Protein AF-A0A9Q2QFG8-F1 (afdb_monomer)

Secondary structure (DSSP, 8-state):
---------------EE-GGGEEEETTEEEEES---HHHHHHHHHTTSS---PPPTT--GGGT----TTHHHHHHHHHHHHHHHHHHHHHHH-------HHHHHHHHHHHHHHHHHHHHHHHHHHHHHHHHTEE--

Nearest PDB structures (foldseek):
  6lqo-assembly4_M  TM=8.336E-01  e=2.873E+00  human gammaherpesvirus 4
  6inr-assembly2_B  TM=7.314E-01  e=4.365E+00  Candidatus Phytoplasma australasiaticum subsp. taiwanense
  3plt-assembly2_C-2  TM=5.641E-01  e=1.782E+00  Saccharomyces cerevisiae
  5m8a-assembly1_A  TM=5.089E-01  e=2.263E+00  Eremococcus coleocola ACS-139-V-Col8
  6rah-assembly1_A  TM=5.391E-01  e=8.939E+00  Thermus thermophilus

Radius of gyration: 21.63 Å; Cα contacts (8 Å, |Δi|>4): 128; chains: 1; bounding box: 56×31×73 Å

Foldseek 3Di:
DDDPDPPPDPPDFDKDFDPLQFQDQDPDTPGGLADPLVVQLVCVVVVNDDQDQDDPVQPSNHRRRPQPLVNVLSVLSVQLVVLVVVVVVLVPPPDDPDDPVSNVVVVVVSVVSNVVSVVSNVVSNVSSVVVRMDGD

Mean predicted aligned error: 8.62 Å

Organism: NCBI:txid657445

Structure (mmCIF, N/CA/C/O backbone):
data_AF-A0A9Q2QFG8-F1
#
_entry.id   AF-A0A9Q2QFG8-F1
#
loop_
_atom_site.group_PDB
_atom_site.id
_atom_site.type_symbol
_atom_site.label_atom_id
_atom_site.label_alt_id
_atom_site.label_comp_id
_atom_site.label_asym_id
_atom_site.label_entity_id
_atom_site.label_seq_id
_atom_site.pdbx_PDB_ins_code
_atom_site.Cartn_x
_atom_site.Cartn_y
_atom_site.Cartn_z
_atom_site.occupancy
_atom_site.B_iso_or_equiv
_atom_site.auth_seq_id
_atom_site.auth_comp_id
_atom_site.auth_asym_id
_atom_site.auth_atom_id
_atom_site.pdbx_PDB_model_num
ATOM 1 N N . MET A 1 1 ? 32.719 15.577 43.853 1.00 43.12 1 MET A N 1
ATOM 2 C CA . MET A 1 1 ? 31.500 15.867 43.064 1.00 43.12 1 MET A CA 1
ATOM 3 C C . MET A 1 1 ? 31.109 14.616 42.291 1.00 43.12 1 MET A C 1
ATOM 5 O O . MET A 1 1 ? 31.830 14.232 41.382 1.00 43.12 1 MET A O 1
ATOM 9 N N . LYS A 1 2 ? 30.028 13.928 42.685 1.00 44.91 2 LYS A N 1
ATOM 10 C CA . LYS A 1 2 ? 29.442 12.851 41.868 1.00 44.91 2 LYS A CA 1
ATOM 11 C C . LYS A 1 2 ? 28.688 13.521 40.719 1.00 44.91 2 LYS A C 1
ATOM 13 O O . LYS A 1 2 ? 27.789 14.312 40.989 1.00 44.91 2 LYS A O 1
ATOM 18 N N . SER A 1 3 ? 29.068 13.260 39.469 1.00 46.09 3 SER A N 1
ATOM 19 C CA . SER A 1 3 ? 28.295 13.739 38.323 1.00 46.09 3 SER A CA 1
ATOM 20 C C . SER A 1 3 ? 26.940 13.028 38.320 1.00 46.09 3 SER A C 1
ATOM 22 O O . SER A 1 3 ? 26.868 11.800 38.421 1.00 46.09 3 SER A O 1
ATOM 24 N N . SER A 1 4 ? 25.845 13.789 38.266 1.00 55.22 4 SER A N 1
ATOM 25 C CA . SER A 1 4 ? 24.519 13.209 38.078 1.00 55.22 4 SER A CA 1
ATOM 26 C C . SER A 1 4 ? 24.484 12.593 36.683 1.00 55.22 4 SER A C 1
ATOM 28 O O . SER A 1 4 ? 24.533 13.313 35.683 1.00 55.22 4 SER A O 1
ATOM 30 N N . LYS A 1 5 ? 24.428 11.261 36.596 1.00 55.66 5 LYS A N 1
ATOM 31 C CA . LYS A 1 5 ? 24.112 10.588 35.335 1.00 55.66 5 LYS A CA 1
ATOM 32 C C . LYS A 1 5 ? 22.764 11.131 34.864 1.00 55.66 5 LYS A C 1
ATOM 34 O O . LYS A 1 5 ? 21.773 11.003 35.574 1.00 55.66 5 LYS A O 1
ATOM 39 N N . ARG A 1 6 ? 22.747 11.779 33.699 1.00 59.94 6 ARG A N 1
ATOM 40 C CA . ARG A 1 6 ? 21.523 12.235 33.038 1.00 59.94 6 ARG A CA 1
ATOM 41 C C . ARG A 1 6 ? 20.630 11.008 32.840 1.00 59.94 6 ARG A C 1
ATOM 43 O O . ARG A 1 6 ? 21.008 10.096 32.107 1.00 59.94 6 ARG A O 1
ATOM 50 N N . GLU A 1 7 ? 19.505 10.945 33.542 1.00 56.41 7 GLU A N 1
ATOM 51 C CA . GLU A 1 7 ? 18.527 9.876 33.366 1.00 56.41 7 GLU A CA 1
ATOM 52 C C . GLU A 1 7 ? 17.854 10.049 32.001 1.00 56.41 7 GLU A C 1
ATOM 54 O O . GLU A 1 7 ? 16.951 10.863 31.827 1.00 56.41 7 GLU A O 1
ATOM 59 N N . TRP A 1 8 ? 18.311 9.291 31.008 1.00 58.28 8 TRP A N 1
ATOM 60 C CA . TRP A 1 8 ? 17.609 9.132 29.738 1.00 58.28 8 TRP A CA 1
ATOM 61 C C . TRP A 1 8 ? 16.389 8.231 29.961 1.00 58.28 8 TRP A C 1
ATOM 63 O O . TRP A 1 8 ? 16.398 7.058 29.600 1.00 58.28 8 TRP A O 1
ATOM 73 N N . ARG A 1 9 ? 15.346 8.744 30.619 1.00 51.38 9 ARG A N 1
ATOM 74 C CA . ARG A 1 9 ? 14.069 8.032 30.752 1.00 51.38 9 ARG A CA 1
ATOM 75 C C . ARG A 1 9 ? 13.132 8.457 29.627 1.00 51.38 9 ARG A C 1
ATOM 77 O O . ARG A 1 9 ? 12.276 9.313 29.811 1.00 51.38 9 ARG A O 1
ATOM 84 N N . GLY A 1 10 ? 13.277 7.829 28.464 1.00 61.19 10 GLY A N 1
ATOM 85 C CA . GLY A 1 10 ? 12.128 7.648 27.580 1.00 61.19 10 GLY A CA 1
ATOM 86 C C . GLY A 1 10 ? 11.233 6.594 28.225 1.00 61.19 10 GLY A C 1
ATOM 87 O O . GLY A 1 10 ? 11.472 5.404 28.049 1.00 61.19 10 GLY A O 1
ATOM 88 N N . ILE A 1 11 ? 10.286 7.004 29.070 1.00 63.34 11 ILE A N 1
ATOM 89 C CA . ILE A 1 11 ? 9.329 6.066 29.663 1.00 63.34 11 ILE A CA 1
ATOM 90 C C . ILE A 1 11 ? 8.442 5.568 28.518 1.00 63.34 11 ILE A C 1
ATOM 92 O O . ILE A 1 11 ? 7.740 6.359 27.893 1.00 63.34 11 ILE A O 1
ATOM 96 N N . HIS A 1 12 ? 8.490 4.268 28.217 1.00 63.91 12 HIS A N 1
ATOM 97 C CA . HIS A 1 12 ? 7.487 3.656 27.352 1.00 63.91 12 HIS A CA 1
ATOM 98 C C . HIS A 1 12 ? 6.131 3.785 28.047 1.00 63.91 12 HIS A C 1
ATOM 100 O O . HIS A 1 12 ? 5.906 3.170 29.090 1.00 63.91 12 HIS A O 1
ATOM 106 N N . HIS A 1 13 ? 5.247 4.609 27.488 1.00 72.31 13 HIS A N 1
ATOM 107 C CA . HIS A 1 13 ? 3.869 4.688 27.949 1.00 72.31 13 HIS A CA 1
ATOM 108 C C . HIS A 1 13 ? 3.194 3.328 27.742 1.00 72.31 13 HIS A C 1
ATOM 110 O O . HIS A 1 13 ? 3.424 2.657 26.729 1.00 72.31 13 HIS A O 1
ATOM 116 N N . SER A 1 14 ? 2.370 2.911 28.705 1.00 81.06 14 SER A N 1
ATOM 117 C CA . SER A 1 14 ? 1.438 1.812 28.472 1.00 81.06 14 SER A CA 1
ATOM 118 C C . SER A 1 14 ? 0.563 2.170 27.271 1.00 81.06 14 SER A C 1
ATOM 120 O O . SER A 1 14 ? 0.212 3.328 27.090 1.00 81.06 14 SER A O 1
ATOM 122 N N . TRP A 1 15 ? 0.231 1.201 26.428 1.00 84.56 15 TRP A N 1
ATOM 123 C CA . TRP A 1 15 ? -0.686 1.400 25.309 1.00 84.56 15 TRP A CA 1
ATOM 124 C C . TRP A 1 15 ? -1.749 0.308 25.335 1.00 84.56 15 TRP A C 1
ATOM 126 O O . TRP A 1 15 ? -1.532 -0.776 25.881 1.00 84.56 15 TRP A O 1
ATOM 136 N N . SER A 1 16 ? -2.905 0.598 24.754 1.00 89.62 16 SER A N 1
ATOM 137 C CA . SER A 1 16 ? -3.995 -0.360 24.585 1.00 89.62 16 SER A CA 1
ATOM 138 C C . SER A 1 16 ? -4.567 -0.268 23.175 1.00 89.62 16 SER A C 1
ATOM 140 O O . SER A 1 16 ? -4.303 0.680 22.434 1.00 89.62 16 SER A O 1
ATOM 142 N N . PHE A 1 17 ? -5.344 -1.272 22.775 1.00 90.88 1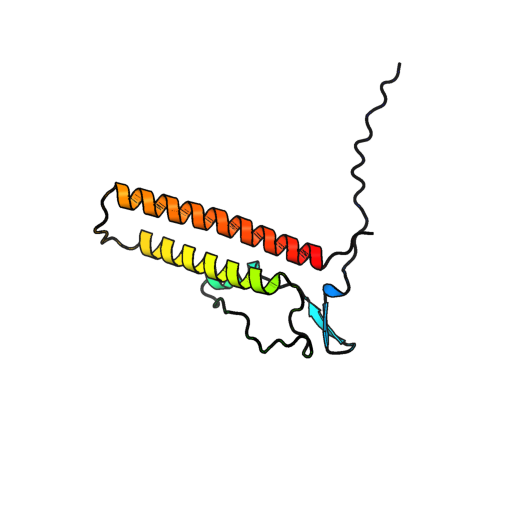7 PHE A N 1
ATOM 143 C CA . PHE A 1 17 ? -6.132 -1.163 21.556 1.00 90.88 17 PHE A CA 1
ATOM 144 C C . PHE A 1 17 ? -7.259 -0.159 21.763 1.00 90.88 17 PHE A C 1
ATOM 146 O O . PHE A 1 17 ? -8.036 -0.260 22.712 1.00 90.88 17 PHE A O 1
ATOM 153 N N . SER A 1 18 ? -7.365 0.786 20.838 1.00 90.00 18 SER A N 1
ATOM 154 C CA . SER A 1 18 ? -8.517 1.673 20.758 1.00 90.00 18 SER A CA 1
ATOM 155 C C . SER A 1 18 ? -9.777 0.863 20.388 1.00 90.00 18 SER A C 1
ATOM 157 O O . SER A 1 18 ? -9.660 -0.118 19.644 1.00 90.00 18 SER A O 1
ATOM 159 N N . PRO A 1 19 ? -10.999 1.278 20.786 1.00 89.56 19 PRO A N 1
ATOM 160 C CA . PRO A 1 19 ? -12.244 0.712 20.253 1.00 89.56 19 PRO A CA 1
ATOM 161 C C . PRO A 1 19 ? -12.308 0.713 18.718 1.00 89.56 19 PRO A C 1
ATOM 163 O O . PRO A 1 19 ? -12.944 -0.152 18.115 1.00 89.56 19 PRO A O 1
ATOM 166 N N . GLN A 1 20 ? -11.605 1.653 18.074 1.00 89.62 20 GLN A N 1
ATOM 167 C CA . GLN A 1 20 ? -11.480 1.726 16.619 1.00 89.62 20 GLN A CA 1
ATOM 168 C C . GLN A 1 20 ? -10.546 0.665 16.023 1.00 89.62 20 GLN A C 1
ATOM 170 O O . GLN A 1 20 ? -10.390 0.622 14.809 1.00 89.62 20 GLN A O 1
ATOM 175 N N . THR A 1 21 ? -9.948 -0.214 16.828 1.00 92.00 21 THR A N 1
ATOM 176 C CA . THR A 1 21 ? -9.262 -1.429 16.350 1.00 92.00 21 THR A CA 1
ATOM 177 C C . THR A 1 21 ? -10.235 -2.420 15.738 1.00 92.00 21 THR A C 1
ATOM 179 O O . THR A 1 21 ? -9.846 -3.213 14.886 1.00 92.00 21 THR A O 1
ATOM 182 N N . PHE A 1 22 ? -11.502 -2.377 16.144 1.00 91.75 22 PHE A N 1
ATOM 183 C CA . PHE A 1 22 ? -12.529 -3.289 15.672 1.00 91.75 22 PHE A CA 1
ATOM 184 C C . PHE A 1 22 ? -13.517 -2.578 14.750 1.00 91.75 22 PHE A C 1
ATOM 186 O O . PHE A 1 22 ? -13.783 -1.381 14.867 1.00 91.75 22 PHE A O 1
ATOM 193 N N . ARG A 1 23 ? -14.057 -3.340 13.804 1.00 89.69 23 ARG A N 1
ATOM 194 C CA . ARG A 1 23 ? -15.212 -2.965 12.995 1.00 89.69 23 ARG A CA 1
ATOM 195 C C . ARG A 1 23 ? -16.453 -3.447 13.726 1.00 89.69 23 ARG A C 1
ATOM 197 O O . ARG A 1 23 ? -16.523 -4.617 14.108 1.00 89.69 23 ARG A O 1
ATOM 204 N N . TRP A 1 24 ? -17.445 -2.585 13.868 1.00 87.00 24 TRP A N 1
ATOM 205 C CA . TRP A 1 24 ? -18.647 -2.865 14.649 1.00 87.00 24 TRP A CA 1
ATOM 206 C C . TRP A 1 24 ? -19.862 -2.994 13.731 1.00 87.00 24 TRP A C 1
ATOM 208 O O . TRP A 1 24 ? -19.993 -2.240 12.770 1.00 87.00 24 TRP A O 1
ATOM 218 N N . SER A 1 25 ? -20.735 -3.954 14.024 1.00 87.19 25 SER A N 1
ATOM 219 C CA . SER A 1 25 ? -22.053 -4.114 13.407 1.00 87.19 25 SER A CA 1
ATOM 220 C C . SER A 1 25 ? -23.082 -4.132 14.534 1.00 87.19 25 SER A C 1
ATOM 222 O O . SER A 1 25 ? -23.312 -5.170 15.156 1.00 87.19 25 SER A O 1
ATOM 224 N N . GLY A 1 26 ? -23.634 -2.961 14.859 1.00 85.75 26 GLY A N 1
ATOM 225 C CA . GLY A 1 26 ? -24.335 -2.759 16.129 1.00 85.75 26 GLY A CA 1
ATOM 226 C C . GLY A 1 26 ? -23.374 -2.946 17.306 1.00 85.75 26 GLY A C 1
ATOM 227 O O . GLY A 1 26 ? -22.298 -2.352 17.327 1.00 85.75 26 GLY A O 1
ATOM 228 N N . GLU A 1 27 ? -23.739 -3.806 18.255 1.00 87.69 27 GLU A N 1
ATOM 229 C CA . GLU A 1 27 ? -22.929 -4.117 19.445 1.00 87.69 27 GLU A CA 1
ATOM 230 C C . GLU A 1 27 ? -21.930 -5.268 19.225 1.00 87.69 27 GLU A C 1
ATOM 232 O O . GLU A 1 27 ? -21.149 -5.598 20.116 1.00 87.69 27 GLU A O 1
ATOM 237 N N . MET A 1 28 ? -21.925 -5.889 18.039 1.00 89.31 28 MET A N 1
ATOM 238 C CA . MET A 1 28 ? -21.062 -7.034 17.742 1.00 89.31 28 MET A CA 1
ATOM 239 C C . MET A 1 28 ? -19.805 -6.634 16.966 1.00 89.31 28 MET A C 1
ATOM 241 O O . MET A 1 28 ? -19.843 -5.810 16.046 1.00 89.31 28 MET A O 1
ATOM 245 N N . ILE A 1 29 ? -18.685 -7.286 17.290 1.00 89.88 29 ILE A N 1
ATOM 246 C CA . ILE A 1 29 ? -17.434 -7.161 16.539 1.00 89.88 29 ILE A CA 1
ATOM 247 C C . ILE A 1 29 ? -17.554 -7.956 15.236 1.00 89.88 29 ILE A C 1
ATOM 249 O O . ILE A 1 29 ? -17.694 -9.174 15.236 1.00 89.88 29 ILE A O 1
ATOM 253 N N . SER A 1 30 ? -17.443 -7.250 14.116 1.00 87.00 30 SER A N 1
ATOM 254 C CA . SER A 1 30 ? -17.444 -7.813 12.756 1.00 87.00 30 SER A CA 1
ATOM 255 C C . SER A 1 30 ? -16.035 -8.110 12.220 1.00 87.00 30 SER A C 1
ATOM 257 O O . SER A 1 30 ? -15.869 -8.753 11.184 1.00 87.00 30 SER A O 1
ATOM 259 N N . GLY A 1 31 ? -14.990 -7.637 12.902 1.00 87.75 31 GLY A N 1
ATOM 260 C CA . GLY A 1 31 ? -13.596 -7.966 12.603 1.00 87.75 31 GLY A CA 1
ATOM 261 C C . GLY A 1 31 ? -12.628 -6.848 12.966 1.00 87.75 31 GLY A C 1
ATOM 262 O O . GLY A 1 31 ? -12.988 -5.899 13.655 1.00 87.75 31 GLY A O 1
ATOM 263 N N . ILE A 1 32 ? -11.394 -6.949 12.475 1.00 88.94 32 ILE A N 1
ATOM 264 C CA . ILE A 1 32 ? -10.336 -5.964 12.731 1.00 88.94 32 ILE A CA 1
ATOM 265 C C . ILE A 1 32 ? -10.460 -4.809 11.727 1.00 88.94 32 ILE A C 1
ATOM 267 O O . ILE A 1 32 ? -10.722 -5.015 10.543 1.00 88.94 32 ILE A O 1
ATOM 271 N N . ASN A 1 33 ? -10.281 -3.585 12.208 1.00 89.00 33 ASN A N 1
ATOM 272 C CA . ASN A 1 33 ? -10.304 -2.339 11.451 1.00 89.00 33 ASN A CA 1
ATOM 273 C C . ASN A 1 33 ? -8.901 -1.928 10.978 1.00 89.00 33 ASN A C 1
ATOM 275 O O . ASN A 1 33 ? -8.478 -0.774 11.064 1.00 89.00 33 ASN A O 1
ATOM 279 N N . PHE A 1 34 ? -8.162 -2.918 10.504 1.00 86.00 34 PHE A N 1
ATOM 280 C CA . PHE A 1 34 ? -6.831 -2.769 9.954 1.00 86.00 34 PHE A CA 1
ATOM 281 C C . PHE A 1 34 ? -6.822 -3.497 8.619 1.00 86.00 34 PHE A C 1
ATOM 283 O O . PHE A 1 34 ? -7.236 -4.656 8.547 1.00 86.00 34 PHE A O 1
ATOM 290 N N . LEU A 1 35 ? -6.395 -2.818 7.557 1.00 84.94 35 LEU A N 1
ATOM 291 C CA . LEU A 1 35 ? -6.324 -3.437 6.244 1.00 84.94 35 LEU A CA 1
ATOM 292 C C . LEU A 1 35 ? -4.946 -4.094 6.081 1.00 84.94 35 LEU A C 1
ATOM 294 O O . LEU A 1 35 ? -3.937 -3.388 6.144 1.00 84.94 35 LEU A O 1
ATOM 298 N N . PRO A 1 36 ? -4.862 -5.411 5.819 1.00 82.25 36 PRO A N 1
ATOM 299 C CA . PRO A 1 36 ? -3.586 -6.098 5.648 1.00 82.25 36 PRO A CA 1
ATOM 300 C C . PRO A 1 36 ? -2.972 -5.796 4.268 1.00 82.25 36 PRO A C 1
ATOM 302 O O . PRO A 1 36 ? -2.934 -6.645 3.379 1.00 82.25 36 PRO A O 1
ATOM 305 N N . ILE A 1 37 ? -2.465 -4.571 4.095 1.00 86.00 37 ILE A N 1
ATOM 306 C CA . ILE A 1 37 ? -1.852 -4.085 2.849 1.00 86.00 37 ILE A CA 1
ATOM 307 C C . ILE A 1 37 ? -0.713 -5.008 2.402 1.00 86.00 37 ILE A C 1
ATOM 309 O O . ILE A 1 37 ? -0.696 -5.457 1.260 1.00 86.00 37 ILE A O 1
ATOM 313 N N . ALA A 1 38 ? 0.205 -5.344 3.314 1.00 85.12 38 ALA A N 1
ATOM 314 C CA . ALA A 1 38 ? 1.373 -6.164 2.998 1.00 85.12 38 ALA A CA 1
ATOM 315 C C . ALA A 1 38 ? 0.996 -7.572 2.508 1.00 85.12 38 ALA A C 1
ATOM 317 O O . ALA A 1 38 ? 1.608 -8.079 1.571 1.00 85.12 38 ALA A O 1
ATOM 318 N N . THR A 1 39 ? -0.033 -8.192 3.093 1.00 87.19 39 THR A N 1
ATOM 319 C CA . THR A 1 39 ? -0.516 -9.515 2.667 1.00 87.19 39 THR A CA 1
ATOM 320 C C . THR A 1 39 ? -1.100 -9.460 1.262 1.00 87.19 39 THR A C 1
ATOM 322 O O . THR A 1 39 ? -0.754 -10.297 0.430 1.00 87.19 39 THR A O 1
ATOM 325 N N . ASN A 1 40 ? -1.930 -8.454 0.975 1.00 88.81 40 ASN A N 1
ATOM 326 C CA . ASN A 1 40 ? -2.539 -8.286 -0.344 1.00 88.81 40 ASN A CA 1
ATOM 327 C C . ASN A 1 40 ? -1.480 -7.987 -1.411 1.00 88.81 40 ASN A C 1
ATOM 329 O O . ASN A 1 40 ? -1.493 -8.601 -2.475 1.00 88.81 40 ASN A O 1
ATOM 333 N N . MET A 1 41 ? -0.519 -7.107 -1.110 1.00 88.75 41 MET A N 1
ATOM 334 C CA . MET A 1 41 ? 0.606 -6.839 -2.008 1.00 88.75 41 MET A CA 1
ATOM 335 C C . MET A 1 41 ? 1.473 -8.079 -2.219 1.00 88.75 41 MET A C 1
ATOM 337 O O . MET A 1 41 ? 1.864 -8.351 -3.346 1.00 88.75 41 MET A O 1
ATOM 341 N N . ARG A 1 42 ? 1.743 -8.874 -1.175 1.00 89.50 42 ARG A N 1
ATOM 342 C CA . ARG A 1 42 ? 2.470 -10.144 -1.313 1.00 89.50 42 ARG A CA 1
ATOM 343 C C . ARG A 1 42 ? 1.727 -11.120 -2.220 1.00 89.50 42 ARG A C 1
ATOM 345 O O . ARG A 1 42 ? 2.353 -11.714 -3.089 1.00 89.50 42 ARG A O 1
ATOM 352 N N . ALA A 1 43 ? 0.424 -11.298 -2.017 1.00 91.56 43 ALA A N 1
ATOM 353 C CA . ALA A 1 43 ? -0.389 -12.172 -2.858 1.00 91.56 43 ALA A CA 1
ATOM 354 C C . ALA A 1 43 ? -0.361 -11.713 -4.323 1.00 91.56 43 ALA A C 1
ATOM 356 O O . ALA A 1 43 ? -0.176 -12.537 -5.214 1.00 91.56 43 ALA A O 1
ATOM 357 N N . TRP A 1 44 ? -0.458 -10.404 -4.561 1.00 93.19 44 TRP A N 1
ATOM 358 C CA . TRP A 1 44 ? -0.326 -9.819 -5.893 1.00 93.19 44 TRP A CA 1
ATOM 359 C C . TRP A 1 44 ? 1.066 -10.053 -6.507 1.00 93.19 44 TRP A C 1
ATOM 361 O O . TRP A 1 44 ? 1.149 -10.560 -7.620 1.00 93.19 44 TRP A O 1
ATOM 371 N N . MET A 1 45 ? 2.155 -9.796 -5.771 1.00 89.75 45 MET A N 1
ATOM 372 C CA . MET A 1 45 ? 3.530 -10.035 -6.248 1.00 89.75 45 MET A CA 1
ATOM 373 C C . MET A 1 45 ? 3.790 -11.508 -6.590 1.00 89.75 45 MET A C 1
ATOM 375 O O . MET A 1 45 ? 4.551 -11.808 -7.502 1.00 89.75 45 MET A O 1
ATOM 379 N N . LEU A 1 46 ? 3.158 -12.434 -5.863 1.00 94.00 46 LEU A N 1
ATOM 380 C CA . LEU A 1 46 ? 3.227 -13.870 -6.140 1.00 94.00 46 LEU A CA 1
ATOM 381 C C . LEU A 1 46 ? 2.260 -14.325 -7.241 1.00 94.00 46 LEU A C 1
ATOM 383 O O . LEU A 1 46 ? 2.179 -15.523 -7.497 1.00 94.00 46 LEU A O 1
ATOM 387 N N . GLN A 1 47 ? 1.513 -13.405 -7.859 1.00 90.88 47 GLN A N 1
ATOM 388 C CA . GLN A 1 47 ? 0.479 -13.696 -8.858 1.00 90.88 47 GLN A CA 1
ATOM 389 C C . GLN A 1 47 ? -0.627 -14.632 -8.330 1.00 90.88 47 GLN A C 1
ATOM 391 O O . GLN A 1 47 ? -1.257 -15.374 -9.076 1.00 90.88 47 GLN A O 1
ATOM 396 N N . GLN A 1 48 ? -0.883 -14.591 -7.020 1.00 92.06 48 GLN A N 1
ATOM 397 C CA . GLN A 1 48 ? -1.888 -15.398 -6.313 1.00 92.06 48 GLN A CA 1
ATOM 398 C C . GLN A 1 48 ? -3.192 -14.628 -6.052 1.00 92.06 48 GLN A C 1
ATOM 400 O O . GLN A 1 48 ? -4.089 -15.127 -5.375 1.00 92.06 48 GLN A O 1
ATOM 405 N N . GLY A 1 49 ? -3.303 -13.398 -6.551 1.00 85.38 49 GLY A N 1
ATOM 406 C CA . GLY A 1 49 ? -4.467 -12.542 -6.362 1.00 85.38 49 GLY A CA 1
ATOM 407 C C . GLY A 1 49 ? -4.338 -11.224 -7.117 1.00 85.38 49 GLY A C 1
ATOM 408 O O . GLY A 1 49 ? -3.339 -10.968 -7.787 1.00 85.38 49 GLY A O 1
ATOM 409 N N . GLN A 1 50 ? -5.357 -10.376 -6.994 1.00 84.25 50 GLN A N 1
ATOM 410 C CA . GLN A 1 50 ? -5.396 -9.051 -7.610 1.00 84.25 50 GLN A CA 1
ATOM 411 C C . GLN A 1 50 ? -5.585 -7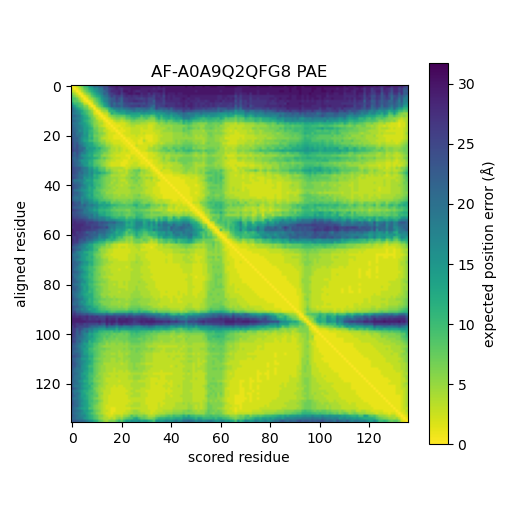.976 -6.544 1.00 84.25 50 GLN A C 1
ATOM 413 O O . GLN A 1 50 ? -6.264 -8.188 -5.538 1.00 84.25 50 GLN A O 1
ATOM 418 N N . LEU A 1 51 ? -4.997 -6.805 -6.780 1.00 86.81 51 LEU A N 1
ATOM 419 C CA . LEU A 1 51 ? -5.325 -5.611 -6.014 1.00 86.81 51 LEU A CA 1
ATOM 420 C C . LEU A 1 51 ? -6.601 -5.002 -6.593 1.00 86.81 51 LEU A C 1
ATOM 422 O O . LEU A 1 51 ? -6.711 -4.813 -7.802 1.00 86.81 51 LEU A O 1
ATOM 426 N N . SER A 1 52 ? -7.559 -4.674 -5.732 1.00 81.62 52 SER A N 1
ATOM 427 C CA . SER A 1 52 ? -8.825 -4.068 -6.138 1.00 81.62 52 SER A CA 1
ATOM 428 C C . SER A 1 52 ? -9.038 -2.729 -5.447 1.00 81.62 52 SER A C 1
ATOM 430 O O . SER A 1 52 ? -8.633 -2.523 -4.299 1.00 81.62 52 SER A O 1
ATOM 432 N N . LEU A 1 53 ? -9.740 -1.824 -6.130 1.00 79.88 53 LEU A N 1
ATOM 433 C CA . LEU A 1 53 ? -10.301 -0.646 -5.479 1.00 79.88 53 LEU A CA 1
ATOM 434 C C . LEU A 1 53 ? -11.281 -1.080 -4.384 1.00 79.88 53 LEU A C 1
ATOM 436 O O . LEU A 1 53 ? -11.947 -2.112 -4.486 1.00 79.88 53 LEU A O 1
ATOM 440 N N . MET A 1 54 ? -11.376 -0.274 -3.329 1.00 73.31 54 MET A N 1
ATOM 441 C CA . MET A 1 54 ? -12.376 -0.493 -2.292 1.00 73.31 54 MET A CA 1
ATOM 442 C C . MET A 1 54 ? -13.767 -0.299 -2.898 1.00 73.31 54 MET A C 1
ATOM 444 O O . MET A 1 54 ? -14.058 0.787 -3.404 1.00 73.31 54 MET A O 1
ATOM 448 N N . SER A 1 55 ? -14.630 -1.317 -2.846 1.00 61.25 55 SER A N 1
ATOM 449 C CA . SER A 1 55 ? -16.031 -1.125 -3.225 1.00 61.25 55 SER A CA 1
ATOM 450 C C . SER A 1 55 ? -16.739 -0.271 -2.167 1.00 61.25 55 SER A C 1
ATOM 452 O O . SER A 1 55 ? -16.502 -0.414 -0.962 1.00 61.25 55 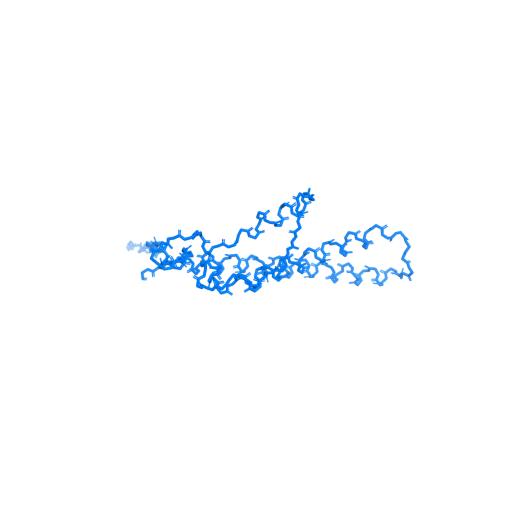SER A O 1
ATOM 454 N N . PHE A 1 56 ? -17.636 0.608 -2.617 1.00 54.00 56 PHE A N 1
ATOM 455 C CA . PHE A 1 56 ? -18.473 1.447 -1.752 1.00 54.00 56 PHE A CA 1
ATOM 456 C C . PHE A 1 56 ? -19.470 0.640 -0.895 1.00 54.00 56 PHE A C 1
ATOM 458 O O . PHE A 1 56 ? -20.107 1.207 -0.013 1.00 54.00 56 PHE A O 1
ATOM 465 N N . GLU A 1 57 ? -19.590 -0.676 -1.105 1.00 53.38 57 GLU A N 1
ATOM 466 C CA . GLU A 1 57 ? -20.565 -1.537 -0.417 1.00 53.38 57 GLU A CA 1
ATOM 467 C C . GLU A 1 57 ? -20.217 -1.851 1.047 1.00 53.38 57 GLU A C 1
ATOM 469 O O . GLU A 1 57 ? -21.020 -2.432 1.775 1.00 53.38 57 GLU A O 1
ATOM 474 N N . HIS A 1 58 ? -19.057 -1.404 1.525 1.00 53.84 58 HIS A N 1
ATOM 475 C CA . HIS A 1 58 ? -18.655 -1.501 2.927 1.00 53.84 58 HIS A CA 1
ATOM 476 C C . HIS A 1 58 ? -19.182 -0.306 3.732 1.00 53.84 58 HIS A C 1
ATOM 478 O O . HIS A 1 58 ? -18.398 0.419 4.353 1.00 53.84 58 HIS A O 1
ATOM 484 N N . SER A 1 59 ? -20.498 -0.062 3.708 1.00 55.03 59 SER A N 1
ATOM 485 C CA . SER A 1 59 ? -21.084 0.981 4.555 1.00 55.03 59 SER A CA 1
ATOM 486 C C . SER A 1 59 ? -20.694 0.725 6.016 1.00 55.03 59 SER A C 1
ATOM 488 O O . SER A 1 59 ? -20.625 -0.422 6.473 1.00 55.03 59 SER A O 1
ATOM 490 N N . ARG A 1 60 ? -20.402 1.796 6.769 1.00 59.66 60 ARG A N 1
ATOM 491 C CA . ARG A 1 60 ? -20.039 1.693 8.197 1.00 59.66 60 ARG A CA 1
ATOM 492 C C . ARG A 1 60 ? -21.071 0.893 9.002 1.00 59.66 60 ARG A C 1
ATOM 494 O O . ARG A 1 60 ? -20.710 0.256 9.981 1.00 59.66 60 ARG A O 1
ATOM 501 N N . GLU A 1 61 ? -22.320 0.892 8.547 1.00 59.78 61 GLU A N 1
ATOM 5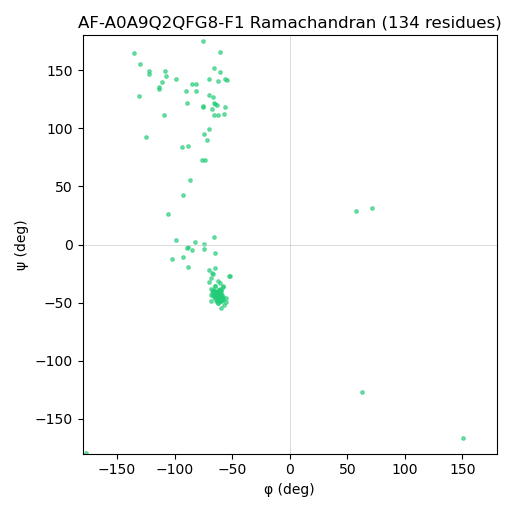02 C CA . GLU A 1 61 ? -23.463 0.211 9.155 1.00 59.78 61 GLU A CA 1
ATOM 503 C C . GLU A 1 61 ? -23.414 -1.322 9.045 1.00 59.78 61 GLU A C 1
ATOM 505 O O . GLU A 1 61 ? -24.023 -2.001 9.864 1.00 59.78 61 GLU A O 1
ATOM 510 N N . LYS A 1 62 ? -22.666 -1.886 8.085 1.00 65.88 62 LYS A N 1
ATOM 511 C CA . LYS A 1 62 ? -22.496 -3.343 7.908 1.00 65.88 62 LYS A CA 1
ATOM 512 C C . LYS A 1 62 ? -21.117 -3.844 8.352 1.00 65.88 62 LYS A C 1
ATOM 514 O O . LYS A 1 62 ? -20.603 -4.825 7.818 1.00 65.88 62 LYS A O 1
ATOM 519 N N . GLY A 1 63 ? -20.471 -3.147 9.288 1.00 71.94 63 GLY A N 1
ATOM 520 C CA . GLY A 1 63 ? -19.132 -3.521 9.742 1.00 71.94 63 GLY A CA 1
ATOM 521 C C . GLY A 1 63 ? -18.041 -3.256 8.703 1.00 71.94 63 GLY A C 1
ATOM 522 O O . GLY A 1 63 ? -17.053 -3.985 8.641 1.00 71.94 63 GLY A O 1
ATOM 523 N N . GLY A 1 64 ? -18.198 -2.233 7.856 1.00 82.31 64 GLY A N 1
ATOM 524 C CA . GLY A 1 64 ? -17.156 -1.795 6.922 1.00 82.31 64 GLY A CA 1
ATOM 525 C C . GLY A 1 64 ? -15.864 -1.333 7.615 1.00 82.31 64 GLY A C 1
ATOM 526 O O . GLY A 1 64 ? -15.829 -1.106 8.825 1.00 82.31 64 GLY A O 1
ATOM 527 N N . LEU A 1 65 ? -14.775 -1.191 6.850 1.00 85.69 65 LEU A N 1
ATOM 528 C CA . LEU A 1 65 ? -13.530 -0.602 7.364 1.00 85.69 65 LEU A CA 1
ATOM 529 C C . LEU A 1 65 ? -13.777 0.874 7.710 1.00 85.69 65 LEU A C 1
ATOM 531 O O . LEU A 1 65 ? -14.179 1.667 6.861 1.00 85.69 65 LEU A O 1
ATOM 535 N N . THR A 1 66 ? -13.547 1.245 8.965 1.00 87.44 66 THR A N 1
ATOM 536 C CA . THR A 1 66 ? -13.751 2.603 9.488 1.00 87.44 66 THR A CA 1
ATOM 537 C C . THR A 1 66 ? -12.444 3.382 9.629 1.00 87.44 66 THR A C 1
ATOM 539 O O . THR A 1 66 ? -12.502 4.599 9.813 1.00 87.44 66 THR A O 1
ATOM 542 N N . ASN A 1 67 ? -11.286 2.717 9.518 1.00 90.00 67 ASN A N 1
ATOM 543 C CA . ASN A 1 67 ? -9.970 3.341 9.611 1.00 90.00 67 ASN A CA 1
ATOM 544 C C . ASN A 1 67 ? -9.785 4.351 8.464 1.00 90.00 67 ASN A C 1
ATOM 546 O O . ASN A 1 67 ? -9.834 3.954 7.292 1.00 90.00 67 ASN A O 1
ATOM 550 N N . PRO A 1 68 ? -9.562 5.644 8.764 1.00 91.00 68 PRO A N 1
ATOM 551 C CA . PRO A 1 68 ? -9.553 6.705 7.758 1.00 91.00 68 PRO A CA 1
ATOM 552 C C . PRO A 1 68 ? -8.410 6.561 6.745 1.00 91.00 68 PRO A C 1
ATOM 554 O O . PRO A 1 68 ? -8.495 7.087 5.637 1.00 91.00 68 PRO A O 1
ATOM 557 N N . TYR A 1 69 ? -7.360 5.815 7.089 1.00 92.38 69 TYR A N 1
ATOM 558 C CA . TYR A 1 69 ? -6.200 5.604 6.228 1.00 92.38 69 TYR A CA 1
ATOM 559 C C . TYR A 1 69 ? -6.347 4.391 5.295 1.00 92.38 69 TYR A C 1
ATOM 561 O O . TYR A 1 69 ? -5.481 4.160 4.450 1.00 92.38 69 TYR A O 1
ATOM 569 N N . THR A 1 70 ? -7.447 3.637 5.403 1.00 89.81 70 THR A N 1
ATOM 570 C CA . THR A 1 70 ? -7.736 2.468 4.553 1.00 89.81 70 THR A CA 1
ATOM 571 C C . THR A 1 70 ? -7.739 2.837 3.074 1.00 89.81 70 THR A C 1
ATOM 573 O O . THR A 1 70 ? -7.028 2.225 2.279 1.00 89.81 70 THR A O 1
ATOM 576 N N . LYS A 1 71 ? -8.506 3.873 2.704 1.00 89.31 71 LYS A N 1
ATOM 577 C CA . LYS A 1 71 ? -8.655 4.303 1.308 1.00 89.31 71 LYS A CA 1
ATOM 578 C C . LYS A 1 71 ? -7.307 4.696 0.706 1.00 89.31 71 LYS A C 1
ATOM 580 O O . LYS A 1 71 ? -6.944 4.194 -0.351 1.00 89.31 71 LYS A O 1
ATOM 585 N N . SER A 1 72 ? -6.543 5.529 1.416 1.00 91.25 72 SER A N 1
ATOM 586 C CA . SER A 1 72 ? -5.200 5.936 0.991 1.00 91.25 72 SER A CA 1
ATOM 587 C C . SER A 1 72 ? -4.260 4.741 0.841 1.00 91.25 72 SER A C 1
ATOM 589 O O . SER A 1 72 ? -3.487 4.697 -0.109 1.00 91.25 72 SER A O 1
ATOM 591 N N . GLY A 1 73 ? -4.348 3.753 1.735 1.00 92.00 73 GLY A N 1
ATOM 592 C CA . GLY A 1 73 ? -3.533 2.540 1.670 1.00 92.00 73 GLY A CA 1
ATOM 593 C C . GLY A 1 73 ? -3.813 1.702 0.428 1.00 92.00 73 GLY A C 1
ATOM 594 O O . GLY A 1 73 ? -2.878 1.273 -0.244 1.00 92.00 73 GLY A O 1
ATOM 595 N N . ILE A 1 74 ? -5.090 1.531 0.079 1.00 91.38 74 ILE A N 1
ATOM 596 C CA . ILE A 1 74 ? -5.506 0.834 -1.147 1.00 91.38 74 ILE A CA 1
ATOM 597 C C . ILE A 1 74 ? -5.000 1.581 -2.380 1.00 91.38 74 ILE A C 1
ATOM 599 O O . ILE A 1 74 ? -4.355 0.980 -3.235 1.00 91.38 74 ILE A O 1
ATOM 603 N N . THR A 1 75 ? -5.236 2.894 -2.448 1.00 92.31 75 THR A N 1
ATOM 604 C CA . THR A 1 75 ? -4.786 3.722 -3.572 1.00 92.31 75 THR A CA 1
ATOM 605 C C . THR A 1 75 ? -3.271 3.646 -3.756 1.00 92.31 75 THR A C 1
ATOM 607 O O . THR A 1 75 ? -2.808 3.407 -4.865 1.00 92.31 75 THR A O 1
ATOM 610 N N . LEU A 1 76 ? -2.490 3.794 -2.682 1.00 94.38 76 LEU A N 1
ATOM 611 C CA . LEU A 1 76 ? -1.029 3.715 -2.756 1.00 94.38 76 LEU A CA 1
ATOM 612 C C . LEU A 1 76 ? -0.539 2.325 -3.167 1.00 94.38 76 LEU A C 1
ATOM 614 O O . LEU A 1 76 ? 0.427 2.231 -3.916 1.00 94.38 76 LEU A O 1
ATOM 618 N N . SER A 1 77 ? -1.213 1.260 -2.726 1.00 93.31 77 SER A N 1
ATOM 619 C CA . SER A 1 77 ? -0.869 -0.110 -3.131 1.00 93.31 77 SER A CA 1
ATOM 620 C C . SER A 1 77 ? -1.084 -0.322 -4.629 1.00 93.31 77 SER A C 1
ATOM 622 O O . SER A 1 77 ? -0.239 -0.917 -5.289 1.00 93.31 77 SER A O 1
ATOM 624 N N . LEU A 1 78 ? -2.190 0.200 -5.171 1.00 94.06 78 LEU A N 1
ATOM 625 C CA . LEU A 1 78 ? -2.502 0.139 -6.601 1.00 94.06 78 LEU A CA 1
ATOM 626 C C . LEU A 1 78 ? -1.519 0.959 -7.441 1.00 94.06 78 LEU A C 1
ATOM 628 O O . LEU A 1 78 ? -1.054 0.484 -8.472 1.00 94.06 78 LEU A O 1
ATOM 632 N N . ILE A 1 79 ? -1.174 2.168 -6.989 1.00 94.69 79 ILE A N 1
ATOM 633 C CA . ILE A 1 79 ? -0.182 3.004 -7.673 1.00 94.69 79 ILE A CA 1
ATOM 634 C C . ILE A 1 79 ? 1.185 2.312 -7.671 1.00 94.69 79 ILE A C 1
ATOM 636 O O . ILE A 1 79 ? 1.810 2.205 -8.718 1.00 94.69 79 ILE A O 1
ATOM 640 N N . MET A 1 80 ? 1.624 1.787 -6.524 1.00 94.69 80 MET A N 1
ATOM 641 C CA . MET A 1 80 ? 2.894 1.065 -6.423 1.00 94.69 80 MET A CA 1
ATOM 642 C C . MET A 1 80 ? 2.933 -0.151 -7.359 1.00 94.69 80 MET A C 1
ATOM 644 O O . MET A 1 80 ? 3.928 -0.355 -8.047 1.00 94.69 80 MET A O 1
ATOM 648 N N . ALA A 1 81 ? 1.847 -0.927 -7.423 1.00 93.88 81 ALA A N 1
ATOM 649 C CA . ALA A 1 81 ? 1.731 -2.043 -8.357 1.00 93.88 81 ALA A CA 1
ATOM 650 C C . ALA A 1 81 ? 1.855 -1.591 -9.819 1.00 93.88 81 ALA A C 1
ATOM 652 O O . ALA A 1 81 ? 2.654 -2.153 -10.559 1.00 93.88 81 ALA A O 1
ATOM 653 N N . SER A 1 82 ? 1.167 -0.512 -10.207 1.00 93.62 82 SER A N 1
ATOM 654 C CA . SER A 1 82 ? 1.283 0.059 -11.555 1.00 93.62 82 SER A CA 1
ATOM 655 C C . SER A 1 82 ? 2.709 0.511 -11.889 1.00 93.62 82 SER A C 1
ATOM 657 O O . SER A 1 82 ? 3.165 0.278 -13.004 1.00 93.62 82 SER A O 1
ATOM 659 N N . VAL A 1 83 ? 3.435 1.117 -10.944 1.00 94.94 83 VAL A N 1
ATOM 660 C CA . VAL A 1 83 ? 4.841 1.513 -11.147 1.00 94.94 83 VAL A CA 1
ATOM 661 C C . VAL A 1 83 ? 5.744 0.288 -11.316 1.00 94.94 83 VAL A C 1
ATOM 663 O O . VAL A 1 83 ? 6.633 0.296 -12.165 1.00 94.94 83 VAL A O 1
ATOM 666 N N . ILE A 1 84 ? 5.515 -0.779 -10.545 1.00 93.88 84 ILE A N 1
ATOM 667 C CA . ILE A 1 84 ? 6.251 -2.044 -10.689 1.00 93.88 84 ILE A CA 1
ATOM 668 C C . ILE A 1 84 ? 5.978 -2.674 -12.061 1.00 93.88 84 ILE A C 1
ATOM 670 O O . ILE A 1 84 ? 6.927 -3.066 -12.739 1.00 93.88 84 ILE A O 1
ATOM 674 N N . ASP A 1 85 ? 4.718 -2.720 -12.494 1.00 92.81 85 ASP A N 1
ATOM 675 C CA . ASP A 1 85 ? 4.339 -3.261 -13.802 1.00 92.81 85 ASP A CA 1
ATOM 676 C C . ASP A 1 85 ? 4.951 -2.438 -14.945 1.00 92.81 85 ASP A C 1
ATOM 678 O O . ASP A 1 85 ? 5.499 -3.004 -15.891 1.00 92.81 85 ASP A O 1
ATOM 682 N N . HIS A 1 86 ? 4.940 -1.104 -14.839 1.00 91.94 86 HIS A N 1
ATOM 683 C CA . HIS A 1 86 ? 5.609 -0.223 -15.800 1.00 91.94 86 HIS A CA 1
ATOM 684 C C . HIS A 1 86 ? 7.125 -0.432 -15.823 1.00 91.94 86 HIS A C 1
ATOM 686 O O . HIS A 1 86 ? 7.708 -0.506 -16.900 1.00 91.94 86 HIS A O 1
ATOM 692 N N . SER A 1 87 ? 7.761 -0.567 -14.657 1.00 92.44 87 SER A N 1
ATOM 693 C CA . SER A 1 87 ? 9.195 -0.854 -14.547 1.00 92.44 87 SER A CA 1
ATOM 694 C C . SER A 1 87 ? 9.556 -2.174 -15.228 1.00 92.44 87 SER A C 1
ATOM 696 O O . SER A 1 87 ? 10.507 -2.242 -16.008 1.00 92.44 87 SER A O 1
ATOM 698 N N . TYR A 1 88 ? 8.753 -3.214 -14.993 1.00 91.81 88 TYR A N 1
ATOM 699 C CA . TYR A 1 88 ? 8.927 -4.510 -15.634 1.00 91.81 88 TYR A CA 1
ATOM 700 C C . TYR A 1 88 ? 8.743 -4.429 -17.154 1.00 91.81 88 TYR A C 1
ATOM 702 O O . TYR A 1 88 ? 9.591 -4.917 -17.899 1.00 91.81 88 TYR A O 1
ATOM 710 N N . ALA A 1 89 ? 7.675 -3.776 -17.623 1.00 90.25 89 ALA A N 1
ATOM 711 C CA . ALA A 1 89 ? 7.420 -3.588 -19.049 1.00 90.25 89 ALA A CA 1
ATOM 712 C C . ALA A 1 89 ? 8.552 -2.802 -19.729 1.00 90.25 89 ALA A C 1
ATOM 714 O O . ALA A 1 89 ? 9.003 -3.175 -20.810 1.00 90.25 89 ALA A O 1
ATOM 715 N N . TYR A 1 90 ? 9.057 -1.756 -19.073 1.00 89.44 90 TYR A N 1
ATOM 716 C CA . TYR A 1 90 ? 10.182 -0.965 -19.559 1.00 89.44 90 TYR A CA 1
ATOM 717 C C . TYR A 1 90 ? 11.469 -1.794 -19.663 1.00 89.44 90 TYR A C 1
ATOM 719 O O . TYR A 1 90 ? 12.174 -1.708 -20.662 1.00 89.44 90 TYR A O 1
ATOM 727 N N . ALA A 1 91 ? 11.752 -2.645 -18.672 1.00 88.06 91 ALA A N 1
ATOM 728 C CA . ALA A 1 91 ? 12.922 -3.523 -18.685 1.00 88.06 91 ALA A CA 1
ATOM 729 C C . ALA A 1 91 ? 12.854 -4.629 -19.755 1.00 88.06 91 ALA A C 1
ATOM 731 O O . ALA A 1 91 ? 13.896 -5.075 -20.232 1.00 88.06 91 ALA A O 1
ATOM 732 N N . GLN A 1 92 ? 11.650 -5.081 -20.120 1.00 87.38 92 GLN A N 1
ATOM 733 C CA . GLN A 1 92 ? 11.436 -6.136 -21.120 1.00 87.38 92 GLN A CA 1
ATOM 734 C C . GLN A 1 92 ? 11.321 -5.611 -22.557 1.00 87.38 92 GLN A C 1
ATOM 736 O O . GLN A 1 92 ? 11.499 -6.378 -23.505 1.00 87.38 92 GLN A O 1
ATOM 741 N N . ASN A 1 93 ? 11.026 -4.323 -22.745 1.00 79.19 93 ASN A N 1
ATOM 742 C CA . ASN A 1 93 ? 10.922 -3.726 -24.072 1.00 79.19 93 ASN A CA 1
ATOM 743 C C . ASN A 1 93 ? 12.312 -3.521 -24.690 1.00 79.19 93 ASN A C 1
ATOM 745 O O . ASN A 1 93 ? 12.977 -2.509 -24.482 1.00 79.19 93 ASN A O 1
ATOM 749 N N . ILE A 1 94 ? 12.727 -4.495 -25.504 1.00 62.06 94 ILE A N 1
ATOM 750 C CA . ILE A 1 94 ? 13.946 -4.446 -26.330 1.00 62.06 94 ILE A CA 1
ATOM 751 C C . ILE A 1 94 ? 13.816 -3.387 -27.444 1.00 62.06 94 ILE A C 1
ATOM 753 O O . ILE A 1 94 ? 14.812 -2.835 -27.906 1.00 62.06 94 ILE A O 1
ATOM 757 N N . GLU A 1 95 ? 12.589 -3.051 -27.844 1.00 61.12 95 GLU A N 1
ATOM 758 C CA . GLU A 1 95 ? 12.299 -1.984 -28.802 1.00 61.12 95 GLU A CA 1
ATOM 759 C C . GLU A 1 95 ? 12.149 -0.645 -28.081 1.00 61.12 95 GLU A C 1
ATOM 761 O O . GLU A 1 95 ? 11.052 -0.209 -27.739 1.00 61.12 95 GLU A O 1
ATOM 766 N N . THR A 1 96 ? 13.263 0.036 -27.839 1.00 58.56 96 THR A N 1
ATOM 767 C CA . THR A 1 96 ? 13.222 1.436 -27.421 1.00 58.56 96 THR A CA 1
ATOM 768 C C . THR A 1 96 ? 13.719 2.314 -28.558 1.00 58.56 96 THR A C 1
ATOM 770 O O . THR A 1 96 ? 14.899 2.353 -28.886 1.00 58.56 96 THR A O 1
ATOM 773 N N . SER A 1 97 ? 12.802 3.096 -29.127 1.00 65.94 97 SER A N 1
ATOM 774 C CA . SER A 1 97 ? 13.116 4.280 -29.936 1.00 65.94 97 SER A CA 1
ATOM 775 C C . SER A 1 97 ? 13.772 5.404 -29.113 1.00 65.94 97 SER A C 1
ATOM 777 O O . SER A 1 97 ? 13.926 6.518 -29.608 1.00 65.94 97 SER A O 1
ATOM 779 N N . HIS A 1 98 ? 14.090 5.143 -27.841 1.00 74.69 98 HIS A N 1
ATOM 780 C CA . HIS A 1 98 ? 14.723 6.071 -26.920 1.00 74.69 98 HIS A CA 1
ATOM 781 C C . HIS A 1 98 ? 16.228 6.095 -27.141 1.00 74.69 98 HIS A C 1
ATOM 783 O O . HIS A 1 98 ? 16.880 5.062 -27.290 1.00 74.69 98 HIS A O 1
ATOM 789 N N . ASN A 1 99 ? 16.797 7.295 -27.112 1.00 86.25 99 ASN A N 1
ATOM 790 C CA . ASN A 1 99 ? 18.241 7.432 -27.013 1.00 86.25 99 ASN A CA 1
ATOM 791 C C . ASN A 1 99 ? 18.703 7.138 -25.565 1.00 86.25 99 ASN A C 1
ATOM 793 O O . ASN A 1 99 ? 17.903 6.916 -24.648 1.00 86.25 99 ASN A O 1
ATOM 797 N N . ALA A 1 100 ? 20.020 7.133 -25.346 1.00 87.56 100 ALA A N 1
ATOM 798 C CA . ALA A 1 100 ? 20.592 6.875 -24.025 1.00 87.56 100 ALA A CA 1
ATOM 799 C C . ALA A 1 100 ? 20.101 7.868 -22.952 1.00 87.56 100 ALA A C 1
ATOM 801 O O . ALA A 1 100 ? 19.877 7.469 -21.814 1.00 87.56 100 ALA A O 1
ATOM 802 N N . LEU A 1 101 ? 19.895 9.140 -23.308 1.00 90.94 101 LEU A N 1
ATOM 803 C CA . LEU A 1 101 ? 19.435 10.170 -22.374 1.00 90.94 101 LEU A CA 1
ATOM 804 C C . LEU A 1 101 ? 17.989 9.923 -21.933 1.00 90.94 101 LEU A C 1
ATOM 806 O O .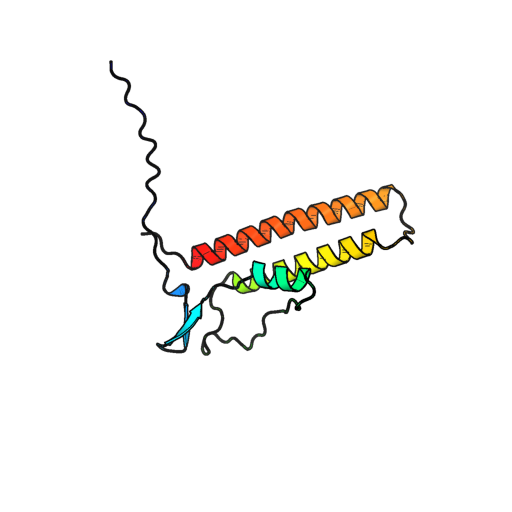 LEU A 1 101 ? 17.712 9.925 -20.736 1.00 90.94 101 LEU A O 1
ATOM 810 N N . ASP A 1 102 ? 17.091 9.664 -22.881 1.00 90.00 102 ASP A N 1
ATOM 811 C CA . ASP A 1 102 ? 15.685 9.348 -22.604 1.00 90.00 102 ASP A CA 1
ATOM 812 C C . ASP A 1 102 ? 15.579 8.121 -21.686 1.00 90.00 102 ASP A C 1
ATOM 814 O O . ASP A 1 102 ? 14.769 8.079 -20.757 1.00 90.00 102 ASP A O 1
ATOM 818 N N . SER A 1 103 ? 16.479 7.154 -21.886 1.00 89.44 103 SER A N 1
ATOM 819 C CA . SER A 1 103 ? 16.530 5.939 -21.078 1.00 89.44 103 SER A CA 1
ATOM 820 C C . SER A 1 103 ? 16.971 6.185 -19.632 1.00 89.44 103 SER A C 1
ATOM 822 O O . SER A 1 103 ? 16.448 5.562 -18.704 1.00 89.44 103 SER A O 1
ATOM 824 N N . GLU A 1 104 ? 17.930 7.091 -19.421 1.00 91.44 104 GLU A N 1
ATOM 825 C CA . GLU A 1 104 ? 18.352 7.522 -18.083 1.00 91.44 104 GLU A CA 1
ATOM 826 C C . GLU A 1 104 ? 17.246 8.303 -17.367 1.00 91.44 104 GLU A C 1
ATOM 828 O O . GLU A 1 104 ? 17.003 8.079 -16.179 1.00 91.44 104 GLU A O 1
ATOM 833 N N . ILE A 1 105 ? 16.548 9.190 -18.085 1.00 93.38 105 ILE A N 1
ATOM 834 C CA . ILE A 1 105 ? 15.437 9.977 -17.536 1.00 93.38 105 ILE A CA 1
ATOM 835 C C . ILE A 1 105 ? 14.330 9.049 -17.030 1.00 93.38 105 ILE A C 1
ATOM 837 O O . ILE A 1 105 ? 13.887 9.197 -15.888 1.00 93.38 105 ILE A O 1
ATOM 841 N N . GLU A 1 106 ? 13.923 8.062 -17.832 1.00 92.19 106 GLU A N 1
ATOM 842 C CA . GLU A 1 106 ? 12.854 7.143 -17.437 1.00 92.19 106 GLU A CA 1
ATOM 843 C C . GLU A 1 106 ? 13.272 6.257 -16.254 1.00 92.19 106 GLU A C 1
ATOM 845 O O . GLU A 1 106 ? 12.508 6.075 -15.305 1.00 92.19 106 GLU A O 1
ATOM 850 N N . ARG A 1 107 ? 14.528 5.794 -16.219 1.00 91.25 107 ARG A N 1
ATOM 851 C CA . ARG A 1 107 ? 15.065 5.073 -15.054 1.00 91.25 107 ARG A CA 1
ATOM 852 C C . ARG A 1 107 ? 15.036 5.906 -13.775 1.00 91.25 107 ARG A C 1
ATOM 854 O O . ARG A 1 107 ? 14.650 5.390 -12.725 1.00 91.25 107 ARG A O 1
ATOM 861 N N . LEU A 1 108 ? 15.452 7.171 -13.840 1.00 95.38 108 LEU A N 1
ATOM 862 C CA . LEU A 1 108 ? 15.425 8.076 -12.688 1.00 95.38 108 LEU A CA 1
ATOM 863 C C . LEU A 1 108 ? 13.994 8.332 -12.215 1.00 95.38 108 LEU A C 1
ATOM 865 O O . LEU A 1 108 ? 13.735 8.338 -11.010 1.00 95.38 108 LEU A O 1
ATOM 869 N N . ARG A 1 109 ? 13.057 8.506 -13.151 1.00 96.00 109 ARG A N 1
ATOM 870 C CA . ARG A 1 109 ? 11.635 8.657 -12.848 1.00 96.00 109 ARG A CA 1
ATOM 871 C C . ARG A 1 109 ? 11.092 7.431 -12.109 1.00 96.00 109 ARG A C 1
ATOM 873 O O . ARG A 1 109 ? 10.576 7.592 -11.005 1.00 96.00 109 ARG A O 1
ATOM 880 N N . ILE A 1 110 ? 11.262 6.229 -12.664 1.00 94.88 110 ILE A N 1
ATOM 881 C CA . ILE A 1 110 ? 10.789 4.971 -12.058 1.00 94.88 110 ILE A CA 1
ATOM 882 C C . ILE A 1 110 ? 11.394 4.778 -10.662 1.00 94.88 110 ILE A C 1
ATOM 884 O O . ILE A 1 110 ? 10.680 4.452 -9.714 1.00 94.88 110 ILE A O 1
ATOM 888 N N . TYR A 1 111 ? 12.700 5.018 -10.504 1.00 95.62 111 TYR A N 1
ATOM 889 C CA . TYR A 1 111 ? 13.372 4.915 -9.206 1.00 95.62 111 TYR A CA 1
ATOM 890 C C . TYR A 1 111 ? 12.762 5.860 -8.161 1.00 95.62 111 TYR A C 1
ATOM 892 O O . TYR A 1 111 ? 12.468 5.448 -7.036 1.00 95.62 111 TYR A O 1
AT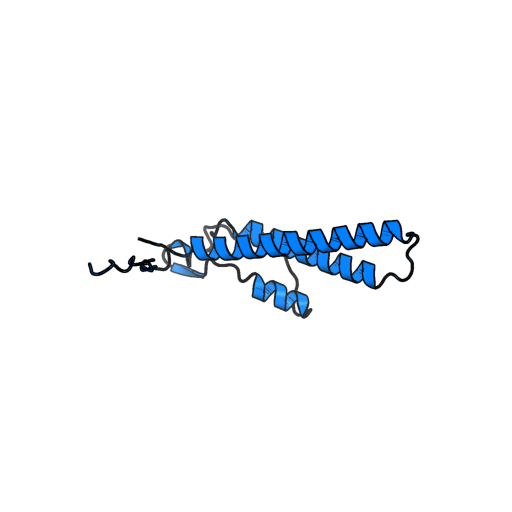OM 900 N N . ASN A 1 112 ? 12.532 7.120 -8.538 1.00 97.56 112 ASN A N 1
ATOM 901 C CA . ASN A 1 112 ? 11.935 8.112 -7.650 1.00 97.56 112 ASN A CA 1
ATOM 902 C C . ASN A 1 112 ? 10.483 7.770 -7.294 1.00 97.56 112 ASN A C 1
ATOM 904 O O . ASN A 1 112 ? 10.096 7.921 -6.135 1.00 97.56 112 ASN A O 1
ATOM 908 N N . GLU A 1 113 ? 9.693 7.283 -8.253 1.00 97.00 113 GLU A N 1
ATOM 909 C CA . GLU A 1 113 ? 8.323 6.823 -8.012 1.00 97.00 113 GLU A CA 1
ATOM 910 C C . GLU A 1 113 ? 8.306 5.643 -7.025 1.00 97.00 113 GLU A C 1
ATOM 912 O O . GLU A 1 113 ? 7.597 5.700 -6.018 1.00 97.00 113 GLU A O 1
ATOM 917 N N . LEU A 1 114 ? 9.146 4.620 -7.230 1.00 94.75 114 LEU A N 1
ATOM 918 C CA . LEU A 1 114 ? 9.260 3.475 -6.317 1.00 94.75 114 LEU A CA 1
ATOM 919 C C . LEU A 1 114 ? 9.635 3.906 -4.895 1.00 94.75 114 LEU A C 1
ATOM 921 O O . LEU A 1 114 ? 9.014 3.458 -3.927 1.00 94.75 114 LEU A O 1
ATOM 925 N N . LEU A 1 115 ? 10.630 4.785 -4.754 1.00 96.44 115 LEU A N 1
ATOM 926 C CA . LEU A 1 115 ? 11.081 5.275 -3.453 1.00 96.44 115 LEU A CA 1
ATOM 927 C C . LEU A 1 115 ? 9.989 6.092 -2.750 1.00 96.44 115 LEU A C 1
ATOM 929 O O . LEU A 1 115 ? 9.697 5.863 -1.571 1.00 96.44 115 LEU A O 1
ATOM 933 N N . LEU A 1 116 ? 9.341 7.005 -3.478 1.00 97.06 116 LEU A N 1
ATOM 934 C CA . LEU A 1 116 ? 8.271 7.847 -2.954 1.00 97.06 116 LEU A CA 1
ATOM 935 C C . LEU A 1 116 ? 7.071 7.012 -2.496 1.00 97.06 116 LEU A C 1
ATOM 937 O O . LEU A 1 116 ? 6.596 7.181 -1.369 1.00 97.06 116 LEU A O 1
ATOM 941 N N . TYR A 1 117 ? 6.577 6.108 -3.343 1.00 95.75 117 TYR A N 1
ATOM 942 C CA . TYR A 1 117 ? 5.396 5.311 -3.021 1.00 95.75 117 TYR A CA 1
ATOM 943 C C . TYR A 1 117 ? 5.673 4.278 -1.931 1.00 95.75 117 TYR A C 1
ATOM 945 O O . TYR A 1 117 ? 4.805 4.073 -1.083 1.00 95.75 117 TYR A O 1
ATOM 953 N N . SER A 1 118 ? 6.889 3.730 -1.847 1.00 93.31 118 SER A N 1
ATOM 954 C CA . SER A 1 118 ? 7.299 2.885 -0.716 1.00 93.31 118 SER A CA 1
ATOM 955 C C . SER A 1 118 ? 7.214 3.641 0.613 1.00 93.31 118 SER A C 1
ATOM 957 O O . SER A 1 118 ? 6.600 3.159 1.567 1.00 93.31 118 SER A O 1
ATOM 959 N N . ALA A 1 119 ? 7.761 4.860 0.671 1.00 96.38 119 ALA A N 1
ATOM 960 C CA . ALA A 1 119 ? 7.711 5.688 1.875 1.00 96.38 119 ALA A CA 1
ATOM 961 C C . ALA A 1 119 ? 6.269 6.047 2.270 1.00 96.38 119 ALA A C 1
ATOM 963 O O . ALA A 1 119 ? 5.892 5.922 3.437 1.00 96.38 119 ALA A O 1
ATOM 964 N N . ARG A 1 120 ? 5.432 6.437 1.299 1.00 95.94 120 ARG A N 1
ATOM 965 C CA . ARG A 1 120 ? 4.014 6.756 1.541 1.00 95.94 120 ARG A CA 1
ATOM 966 C C . ARG A 1 120 ? 3.209 5.548 2.005 1.00 95.94 120 ARG A C 1
ATOM 968 O O . ARG A 1 120 ? 2.321 5.693 2.844 1.00 95.94 120 ARG A O 1
ATOM 975 N N . LEU A 1 121 ? 3.516 4.362 1.490 1.00 92.88 121 LEU A N 1
ATOM 976 C CA . LEU A 1 121 ? 2.844 3.134 1.889 1.00 92.88 121 LEU A CA 1
ATOM 977 C C . LEU A 1 121 ? 3.197 2.755 3.334 1.00 92.88 121 LEU A C 1
ATOM 979 O O . LEU A 1 121 ? 2.294 2.465 4.117 1.00 92.88 121 LEU A O 1
ATOM 983 N N . ILE A 1 122 ? 4.473 2.867 3.723 1.00 93.69 122 ILE A N 1
ATOM 984 C CA . ILE A 1 122 ? 4.914 2.692 5.119 1.00 93.69 122 ILE A CA 1
ATOM 985 C C . ILE A 1 122 ? 4.230 3.711 6.036 1.00 93.69 122 ILE A C 1
ATOM 987 O O . ILE A 1 122 ? 3.695 3.338 7.079 1.00 93.69 122 ILE A O 1
ATOM 991 N N . GLU A 1 123 ? 4.196 4.986 5.641 1.00 95.88 123 GLU A N 1
ATOM 992 C CA . GLU A 1 123 ? 3.535 6.051 6.402 1.00 95.88 123 GLU A CA 1
ATOM 993 C C . GLU A 1 123 ? 2.062 5.714 6.677 1.00 95.88 123 GLU A C 1
ATOM 995 O O . GLU A 1 123 ? 1.589 5.844 7.808 1.00 95.88 123 GLU A O 1
ATOM 1000 N N . VAL A 1 124 ? 1.332 5.249 5.661 1.00 94.62 124 VAL A N 1
ATOM 1001 C CA . VAL A 1 124 ? -0.071 4.858 5.817 1.00 94.62 1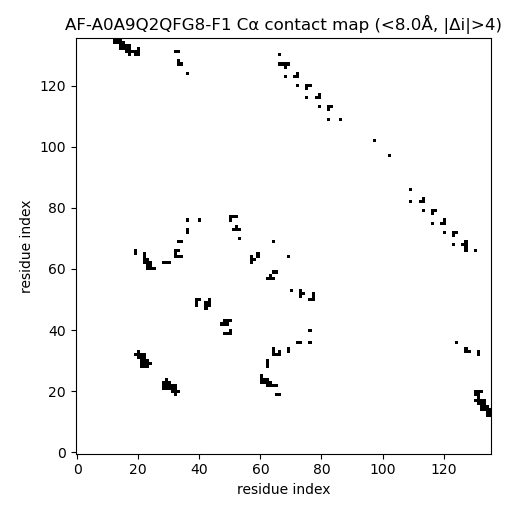24 VAL A CA 1
ATOM 1002 C C . VAL A 1 124 ? -0.229 3.632 6.713 1.00 94.62 124 VAL A C 1
ATOM 1004 O O . VAL A 1 124 ? -1.134 3.625 7.544 1.00 94.62 124 VAL A O 1
ATOM 1007 N N . VAL A 1 125 ? 0.642 2.627 6.602 1.00 92.19 125 VAL A N 1
ATOM 1008 C CA . VAL A 1 125 ? 0.610 1.449 7.485 1.00 92.19 125 VAL A CA 1
ATOM 1009 C C . VAL A 1 125 ? 0.820 1.858 8.944 1.00 92.19 125 VAL A C 1
ATOM 1011 O O . VAL A 1 125 ? 0.038 1.464 9.807 1.00 92.19 125 VAL A O 1
ATOM 1014 N N . VAL A 1 126 ? 1.814 2.706 9.222 1.00 93.19 126 VAL A N 1
ATOM 1015 C CA . VAL A 1 126 ? 2.066 3.229 10.574 1.00 93.19 126 VAL A CA 1
ATOM 1016 C C . VAL A 1 126 ? 0.860 4.015 11.083 1.00 93.19 126 VAL A C 1
ATOM 1018 O O . VAL A 1 126 ? 0.416 3.793 12.204 1.00 93.19 126 VAL A O 1
ATOM 1021 N N . LYS A 1 127 ? 0.273 4.886 10.257 1.00 93.94 127 LYS A N 1
ATOM 1022 C CA . LYS A 1 127 ? -0.934 5.644 10.621 1.00 93.94 127 LYS A CA 1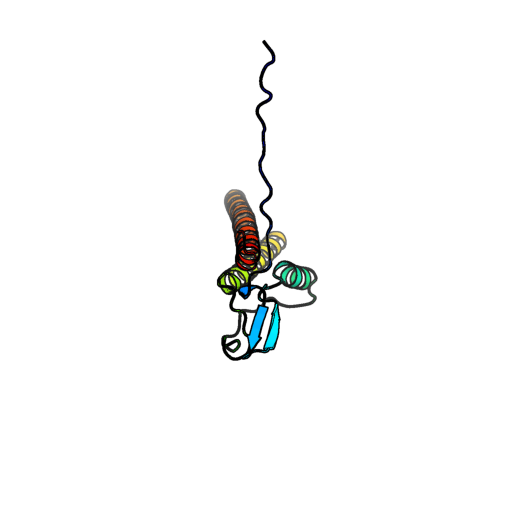
ATOM 1023 C C . LYS A 1 127 ? -2.137 4.744 10.900 1.00 93.94 127 LYS A C 1
ATOM 1025 O O . LYS A 1 127 ? -2.874 5.007 11.847 1.00 93.94 127 LYS A O 1
ATOM 1030 N N . GLN A 1 128 ? -2.325 3.674 10.125 1.00 92.12 128 GLN A N 1
ATOM 1031 C CA . GLN A 1 128 ? -3.375 2.692 10.392 1.00 92.12 128 GLN A CA 1
ATOM 1032 C C . GLN A 1 128 ? -3.181 2.021 11.753 1.00 92.12 128 GLN A C 1
ATOM 1034 O O . GLN A 1 128 ? -4.151 1.919 12.498 1.00 92.12 128 GLN A O 1
ATOM 1039 N N . LEU A 1 129 ? -1.949 1.620 12.088 1.00 91.00 129 LEU A N 1
ATOM 1040 C CA . LEU A 1 129 ? -1.624 1.025 13.387 1.00 91.00 129 LEU A CA 1
ATOM 1041 C C . LEU A 1 129 ? -1.846 2.018 14.529 1.00 91.00 129 LEU A C 1
ATOM 1043 O O . LEU A 1 129 ? -2.533 1.686 15.489 1.00 91.00 129 LEU A O 1
ATOM 1047 N N . LEU A 1 130 ? -1.334 3.245 14.394 1.00 91.88 130 LEU A N 1
ATOM 1048 C CA . LEU A 1 130 ? -1.475 4.286 15.412 1.00 91.88 130 LEU A CA 1
ATOM 1049 C C . LEU A 1 130 ? -2.941 4.633 15.685 1.00 91.88 130 LEU A C 1
ATOM 1051 O O . LEU A 1 130 ? -3.315 4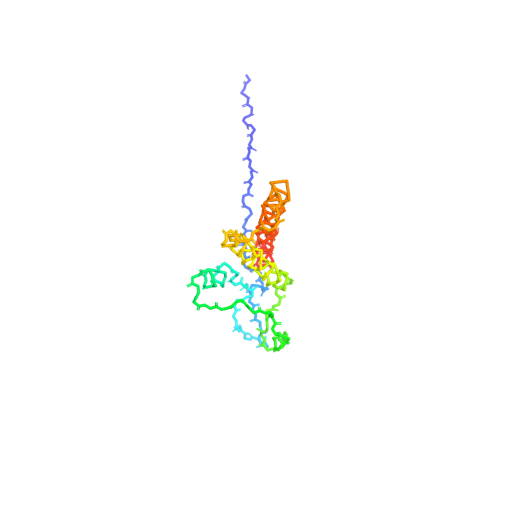.818 16.836 1.00 91.88 130 LEU A O 1
ATOM 1055 N N . TYR A 1 131 ? -3.786 4.661 14.651 1.00 91.81 131 TYR A N 1
ATOM 1056 C CA . TYR A 1 131 ? -5.228 4.877 14.803 1.00 91.81 131 TYR A CA 1
ATOM 1057 C C . TYR A 1 131 ? -5.920 3.774 15.620 1.00 91.81 131 TYR A C 1
ATOM 1059 O O . TYR A 1 131 ? -6.901 4.027 16.317 1.00 91.81 131 TYR A O 1
ATOM 1067 N N . CYS A 1 132 ? -5.407 2.546 15.545 1.00 91.06 132 CYS A N 1
ATOM 1068 C CA . CYS A 1 132 ? -5.889 1.415 16.330 1.00 91.06 132 CYS A CA 1
ATOM 1069 C C . CYS A 1 132 ? -5.258 1.353 17.733 1.00 91.06 132 CYS A C 1
ATOM 1071 O O . CYS A 1 132 ? -5.653 0.526 18.547 1.00 91.06 132 CYS A O 1
ATOM 1073 N N . THR A 1 133 ? -4.311 2.223 18.070 1.00 91.50 133 THR A N 1
ATOM 1074 C CA . THR A 1 133 ? -3.703 2.264 19.406 1.00 91.50 133 THR A CA 1
ATOM 1075 C C . THR A 1 133 ? -4.170 3.479 20.189 1.00 91.50 133 THR A C 1
ATOM 1077 O O . THR A 1 133 ? -4.353 4.559 19.637 1.00 91.50 133 THR A O 1
ATOM 1080 N N . GLN A 1 134 ? -4.331 3.314 21.495 1.00 86.25 134 GLN A N 1
ATOM 1081 C CA . GLN A 1 134 ? -4.536 4.396 22.442 1.00 86.25 134 GLN A CA 1
ATOM 1082 C C . GLN A 1 134 ? -3.320 4.480 23.366 1.00 86.25 134 GLN A C 1
ATOM 1084 O O . GLN A 1 134 ? -2.840 3.465 23.874 1.00 86.25 134 GLN A O 1
ATOM 1089 N N . ILE A 1 135 ? -2.830 5.701 23.566 1.00 81.06 135 ILE A N 1
ATOM 1090 C CA . ILE A 1 135 ? -1.777 6.046 24.524 1.00 81.06 135 ILE A CA 1
ATOM 1091 C C . ILE A 1 135 ? -2.445 6.940 25.595 1.00 81.06 135 ILE A C 1
ATOM 1093 O O . ILE A 1 135 ? -3.261 7.778 25.199 1.00 81.06 135 ILE A O 1
ATOM 1097 N N . PRO A 1 136 ? -2.191 6.722 26.902 1.00 67.69 136 PRO A N 1
ATOM 1098 C CA . PRO A 1 136 ? -2.746 7.499 28.011 1.00 67.69 136 PRO A CA 1
ATOM 1099 C C . PRO A 1 136 ? -2.526 9.005 27.894 1.00 67.69 136 PRO A C 1
ATOM 1101 O O . PRO A 1 136 ? -1.442 9.404 27.406 1.00 67.69 136 PRO A O 1
#

Solvent-accessible surface area (backbone atoms only — not comparable to full-atom values): 8092 Å² total; per-residue (Å²): 133,84,79,79,76,80,80,84,72,81,73,81,72,70,68,46,76,28,81,57,31,43,10,44,39,82,96,41,81,65,44,70,23,64,77,65,58,69,60,53,51,49,32,33,76,70,70,72,50,78,86,70,81,85,68,84,84,49,42,64,79,76,27,14,78,71,45,84,42,50,64,59,42,48,53,43,52,53,51,46,50,52,51,51,52,49,51,51,51,58,75,66,48,83,83,60,99,57,54,76,66,57,51,51,52,52,51,53,48,53,53,50,50,54,55,50,42,51,52,52,44,51,52,34,52,52,50,42,52,52,62,22,43,38,70,127

pLDDT: mean 83.85, std 13.59, range [43.12, 97.56]

Sequence (136 aa):
MKSSKREWRGIHHSWSFSPQTFRWSGEMISGINFLPIATNMRAWMLQQGQLSLMSFEHSREKGGLTNPYTKSGITLSLIMASVIDHSYAYAQNIETSHNALDSEIERLRIYNELLLYSARLIEVVVKQLLYCTQIP